Protein AF-A0A2V9RJC7-F1 (afdb_monomer)

Structure (mmCIF, N/CA/C/O backbone):
data_AF-A0A2V9RJC7-F1
#
_entry.id   AF-A0A2V9RJC7-F1
#
loop_
_atom_site.group_PDB
_atom_site.id
_atom_site.type_symbol
_atom_site.label_atom_id
_atom_site.label_alt_id
_atom_site.label_comp_id
_atom_site.label_asym_id
_atom_site.label_entity_id
_atom_site.label_seq_id
_atom_site.pdbx_PDB_ins_code
_atom_site.Cartn_x
_atom_site.Cartn_y
_atom_site.Cartn_z
_atom_site.occupancy
_atom_site.B_iso_or_equiv
_atom_site.auth_seq_id
_atom_site.auth_comp_id
_atom_site.auth_asym_id
_atom_site.auth_atom_id
_atom_site.pdbx_PDB_model_num
ATOM 1 N N . ASP A 1 1 ? -16.773 -13.808 5.920 1.00 53.59 1 ASP A N 1
ATOM 2 C CA . ASP A 1 1 ? -17.270 -12.587 5.281 1.00 53.59 1 ASP A CA 1
ATOM 3 C C . ASP A 1 1 ? -18.318 -11.983 6.175 1.00 53.59 1 ASP A C 1
ATOM 5 O O . ASP A 1 1 ? -19.183 -12.720 6.628 1.00 53.59 1 ASP A O 1
ATOM 9 N N . GLU A 1 2 ? -18.164 -10.699 6.483 1.00 66.69 2 GLU A N 1
ATOM 10 C CA . GLU A 1 2 ? -19.268 -9.868 6.971 1.00 66.69 2 GLU A CA 1
ATOM 11 C C . GLU A 1 2 ? -20.216 -9.625 5.795 1.00 66.69 2 GLU A C 1
ATOM 13 O O . GLU A 1 2 ? -19.781 -9.553 4.640 1.00 66.69 2 GLU A O 1
ATOM 18 N N . SER A 1 3 ? -21.509 -9.533 6.072 1.00 87.00 3 SER A N 1
ATOM 19 C CA . SER A 1 3 ? -22.486 -9.122 5.068 1.00 87.00 3 SER A CA 1
ATOM 20 C C . SER A 1 3 ? -22.248 -7.666 4.648 1.00 87.00 3 SER A C 1
ATOM 22 O O . SER A 1 3 ? -21.716 -6.854 5.406 1.00 87.00 3 SER A O 1
ATOM 24 N N . GLU A 1 4 ? -22.663 -7.305 3.431 1.00 87.12 4 GLU A N 1
ATOM 25 C CA . GLU A 1 4 ? -22.558 -5.921 2.949 1.00 87.12 4 GLU A CA 1
ATOM 26 C C . GLU A 1 4 ? -23.295 -4.932 3.874 1.00 87.12 4 GLU A C 1
ATOM 28 O O . GLU A 1 4 ? -22.854 -3.799 4.068 1.00 87.12 4 GLU A O 1
ATOM 33 N N . GLU A 1 5 ? -24.391 -5.373 4.495 1.00 89.31 5 GLU A N 1
ATOM 34 C CA . GLU A 1 5 ? -25.160 -4.585 5.459 1.00 89.31 5 GLU A CA 1
ATOM 35 C C . GLU A 1 5 ? -24.385 -4.325 6.756 1.00 89.31 5 GLU A C 1
ATOM 37 O O . GLU A 1 5 ? -24.353 -3.187 7.226 1.00 89.31 5 GLU A O 1
ATOM 42 N N . GLU A 1 6 ? -23.712 -5.339 7.311 1.00 92.56 6 GLU A N 1
ATOM 43 C CA . GLU A 1 6 ? -22.865 -5.186 8.503 1.00 92.56 6 GLU A CA 1
ATOM 44 C C . GLU A 1 6 ? -21.707 -4.218 8.243 1.00 92.56 6 GLU A C 1
ATOM 46 O O . GLU A 1 6 ? -21.448 -3.331 9.059 1.00 92.56 6 GLU A O 1
ATOM 51 N N . LEU A 1 7 ? -21.070 -4.323 7.072 1.00 91.31 7 LEU A N 1
ATOM 52 C CA . LEU A 1 7 ? -20.006 -3.408 6.663 1.00 91.31 7 LEU A CA 1
ATOM 53 C C . LEU A 1 7 ? -20.513 -1.963 6.574 1.00 91.31 7 LEU A C 1
ATOM 55 O O . LEU A 1 7 ? -19.911 -1.052 7.147 1.00 91.31 7 LEU A O 1
ATOM 59 N N . ARG A 1 8 ? -21.638 -1.740 5.883 1.00 90.38 8 ARG A N 1
ATOM 60 C CA . ARG A 1 8 ? -22.254 -0.407 5.758 1.00 90.38 8 ARG A CA 1
ATOM 61 C C . ARG A 1 8 ? -22.638 0.162 7.120 1.00 90.38 8 ARG A C 1
ATOM 63 O O . ARG A 1 8 ? -22.428 1.352 7.370 1.00 90.38 8 ARG A O 1
ATOM 70 N N . HIS A 1 9 ? -23.162 -0.675 8.011 1.00 93.69 9 HIS A N 1
ATOM 71 C CA . HIS A 1 9 ? -23.494 -0.269 9.369 1.00 93.69 9 HIS A CA 1
ATOM 72 C C . HIS A 1 9 ? -22.245 0.162 10.150 1.00 93.69 9 HIS A C 1
ATOM 74 O O . HIS A 1 9 ? -22.241 1.245 10.737 1.00 93.69 9 HIS A O 1
ATOM 80 N N . GLY A 1 10 ? -21.164 -0.621 10.099 1.00 94.12 10 GLY A N 1
ATOM 81 C CA . GLY A 1 10 ? -19.892 -0.286 10.743 1.00 94.12 10 GLY A CA 1
ATOM 82 C C . GLY A 1 10 ? -19.272 1.012 10.217 1.00 94.12 10 GLY A C 1
ATOM 83 O O . GLY A 1 10 ? -18.869 1.866 11.006 1.00 94.12 10 GLY A O 1
ATOM 84 N N . LEU A 1 11 ? -19.259 1.214 8.895 1.00 93.44 11 LEU A N 1
ATOM 85 C CA . LEU A 1 11 ? -18.780 2.459 8.278 1.00 93.44 11 LEU A CA 1
ATOM 86 C C . LEU A 1 11 ? -19.602 3.672 8.734 1.00 93.44 11 LEU A C 1
ATOM 88 O O . LEU A 1 11 ? -19.032 4.693 9.117 1.00 93.44 11 LEU A O 1
ATOM 92 N N . THR A 1 12 ? -20.930 3.531 8.786 1.00 93.00 12 THR A N 1
ATOM 93 C CA . THR A 1 12 ? -21.835 4.586 9.273 1.00 93.00 12 THR A CA 1
ATOM 94 C C . THR A 1 12 ? -21.549 4.933 10.734 1.00 93.00 12 THR A C 1
ATOM 96 O O . THR A 1 12 ? -21.480 6.111 11.092 1.00 93.00 12 THR A O 1
ATOM 99 N N . GLN A 1 13 ? -21.334 3.926 11.588 1.00 95.75 13 GLN A N 1
ATOM 100 C CA . GLN A 1 13 ? -20.967 4.149 12.987 1.00 95.75 13 GLN A CA 1
ATOM 101 C C . GLN A 1 13 ? -19.640 4.909 13.100 1.00 95.75 13 GLN A C 1
ATOM 103 O O . GLN A 1 13 ? -19.576 5.916 13.806 1.00 95.75 13 GLN A O 1
ATOM 108 N N . LEU A 1 14 ? -18.605 4.485 12.369 1.00 95.38 14 LEU A N 1
ATOM 109 C CA . LEU A 1 14 ? -17.288 5.130 12.381 1.00 95.38 14 LEU A CA 1
ATOM 110 C C . LEU A 1 14 ? -17.329 6.574 11.867 1.00 95.38 14 LEU A C 1
ATOM 112 O O . LEU A 1 14 ? -16.630 7.429 12.409 1.00 95.38 14 LEU A O 1
ATOM 116 N N . GLN A 1 15 ? -18.161 6.866 10.868 1.00 94.44 15 GLN A N 1
ATOM 117 C CA . GLN A 1 15 ? -18.375 8.227 10.377 1.00 94.44 15 GLN A CA 1
ATOM 118 C C . GLN A 1 15 ? -19.118 9.091 11.404 1.00 94.44 15 GLN A C 1
ATOM 120 O O . GLN A 1 15 ? -18.702 10.215 11.676 1.00 94.44 15 GLN A O 1
ATOM 125 N N . SER A 1 16 ? -20.174 8.559 12.032 1.00 93.88 16 SER A N 1
ATOM 126 C CA . SER A 1 16 ? -20.925 9.271 13.080 1.00 93.88 16 SER A CA 1
ATOM 127 C C . SER A 1 16 ? -20.079 9.574 14.322 1.00 93.88 16 SER A C 1
ATOM 129 O O . SER A 1 16 ? -20.273 10.598 14.970 1.00 93.88 16 SER A O 1
ATOM 131 N N . ALA A 1 17 ? -19.105 8.709 14.617 1.00 94.75 17 ALA A N 1
ATOM 132 C CA . ALA A 1 17 ? -18.126 8.874 15.687 1.00 94.75 17 ALA A CA 1
ATOM 133 C C . ALA A 1 17 ? -16.901 9.714 15.271 1.00 94.75 17 ALA A C 1
ATOM 135 O O . ALA A 1 17 ? -15.934 9.799 16.022 1.00 94.75 17 ALA A O 1
ATOM 136 N N . GLU A 1 18 ? -16.930 10.324 14.082 1.00 93.12 18 GLU A N 1
ATOM 137 C CA . GLU A 1 18 ? -15.870 11.163 13.517 1.00 93.12 18 GLU A CA 1
ATOM 138 C C . GLU A 1 18 ? -14.508 10.475 13.310 1.00 93.12 18 GLU A C 1
ATOM 140 O O . GLU A 1 18 ? -13.477 11.142 13.201 1.00 93.12 18 GLU A O 1
ATOM 145 N N . PHE A 1 19 ? -14.467 9.147 13.214 1.00 94.81 19 PHE A N 1
ATOM 146 C CA . PHE A 1 19 ? -13.225 8.430 12.920 1.00 94.81 19 PHE A CA 1
ATOM 147 C C . PHE A 1 19 ? -12.892 8.413 11.428 1.00 94.81 19 PHE A C 1
ATOM 149 O O . PHE A 1 19 ? -11.713 8.465 11.065 1.00 94.81 19 PHE A O 1
ATOM 156 N N . LEU A 1 20 ? -13.917 8.371 10.574 1.00 94.25 20 LEU A N 1
ATOM 157 C CA . LEU A 1 20 ? -13.797 8.369 9.117 1.00 94.25 20 LEU A CA 1
ATOM 158 C C . LEU A 1 20 ? -14.539 9.559 8.502 1.00 94.25 20 LEU A C 1
ATOM 160 O O . LEU A 1 20 ? -15.532 10.034 9.052 1.00 94.25 20 LEU A O 1
ATOM 164 N N . TYR A 1 21 ? -14.088 9.998 7.330 1.00 91.56 21 TYR A N 1
ATOM 165 C CA . TYR A 1 21 ? -14.850 10.880 6.449 1.00 91.56 21 TYR A CA 1
ATOM 166 C C . TYR A 1 21 ? -14.764 10.402 4.996 1.00 91.56 21 TYR A C 1
ATOM 168 O O . TYR A 1 21 ? -13.807 9.727 4.608 1.00 91.56 21 TYR A O 1
ATOM 176 N N . GLU A 1 22 ? -15.774 10.749 4.202 1.00 88.81 22 GLU A N 1
ATOM 177 C CA . GLU A 1 22 ? -15.825 10.449 2.770 1.00 88.81 22 GLU A CA 1
ATOM 178 C C . GLU A 1 22 ? -14.963 11.456 2.001 1.00 88.81 22 GLU A C 1
ATOM 180 O O . GLU A 1 22 ? -15.139 12.668 2.140 1.00 88.81 22 GLU A O 1
ATOM 185 N N . THR A 1 23 ? -14.004 10.967 1.214 1.00 83.50 23 THR A N 1
ATOM 186 C CA . THR A 1 23 ? -13.080 11.811 0.437 1.00 83.50 23 THR A CA 1
ATOM 187 C C . THR A 1 23 ? -13.413 11.858 -1.053 1.00 83.50 23 THR A C 1
ATOM 189 O O . THR A 1 23 ? -13.016 12.803 -1.733 1.00 83.50 23 THR A O 1
ATOM 192 N N . SER A 1 24 ? -14.154 10.872 -1.559 1.00 77.88 24 SER A N 1
ATOM 193 C CA . SER A 1 24 ? -14.696 10.852 -2.915 1.00 77.88 24 SER A CA 1
ATOM 194 C C . SER A 1 24 ? -16.034 10.123 -2.919 1.00 77.88 24 SER A C 1
ATOM 196 O O . SER A 1 24 ? -16.217 9.161 -2.179 1.00 77.88 24 SER A O 1
ATOM 198 N N . LEU A 1 25 ? -16.968 10.606 -3.737 1.00 64.94 25 LEU A N 1
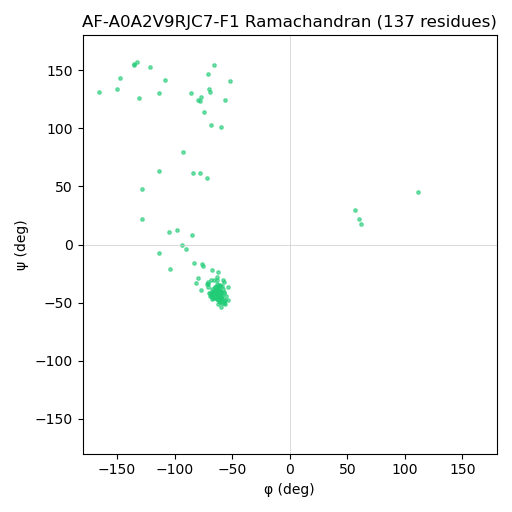ATOM 199 C CA . LEU A 1 25 ? -18.286 9.997 -3.958 1.00 64.94 25 LEU A CA 1
ATOM 200 C C . LEU A 1 25 ? -18.438 9.470 -5.394 1.00 64.94 25 LEU A C 1
ATOM 202 O O . LEU A 1 25 ? -19.451 8.852 -5.716 1.00 64.94 25 LEU A O 1
ATOM 206 N N . PHE A 1 26 ? -17.469 9.752 -6.272 1.00 49.38 26 PHE A N 1
ATOM 207 C CA . PHE A 1 26 ? -17.524 9.388 -7.684 1.00 49.38 26 PHE A CA 1
ATOM 208 C C . PHE A 1 26 ? -16.111 9.143 -8.244 1.00 49.38 26 PHE A C 1
ATOM 210 O O . PHE A 1 26 ? -15.234 9.982 -8.030 1.00 49.38 26 PHE A O 1
ATOM 217 N N . PRO A 1 27 ? -15.866 8.054 -8.999 1.00 68.19 27 PRO A N 1
ATOM 218 C CA . PRO A 1 27 ? -16.826 7.028 -9.429 1.00 68.19 27 PRO A CA 1
ATOM 219 C C . PRO A 1 27 ? -17.223 6.030 -8.328 1.00 68.19 27 PRO A C 1
ATOM 221 O O . PRO A 1 27 ? -18.250 5.373 -8.464 1.00 68.19 27 PRO A O 1
ATOM 224 N N . GLU A 1 28 ? -16.456 5.950 -7.238 1.00 76.62 28 GLU A N 1
ATOM 225 C CA . GLU A 1 28 ? -16.696 5.066 -6.090 1.00 76.62 28 GLU A CA 1
ATOM 226 C C . GLU A 1 28 ? -16.569 5.852 -4.775 1.00 76.62 28 GLU A C 1
ATOM 228 O O . GLU A 1 28 ? -15.940 6.913 -4.739 1.00 76.62 28 GLU A O 1
ATOM 233 N N . ILE A 1 29 ? -17.198 5.351 -3.705 1.00 82.56 29 ILE A N 1
ATOM 234 C CA . ILE A 1 29 ? -17.126 5.971 -2.377 1.00 82.56 29 ILE A CA 1
ATOM 235 C C . ILE A 1 29 ? -15.787 5.616 -1.731 1.00 82.56 29 ILE A C 1
ATOM 237 O O . ILE A 1 29 ? -15.480 4.440 -1.534 1.00 82.56 29 ILE A O 1
ATOM 241 N N . GLU A 1 30 ? -15.022 6.632 -1.344 1.00 87.25 30 GLU A N 1
ATOM 242 C CA . GLU A 1 30 ? -13.749 6.475 -0.644 1.00 87.25 30 GLU A CA 1
ATOM 243 C C . GLU A 1 30 ? -13.840 7.024 0.778 1.00 87.25 30 GLU A C 1
ATOM 245 O O . GLU A 1 30 ? -14.238 8.171 0.987 1.00 87.25 30 GLU A O 1
ATOM 250 N N . TYR A 1 31 ? -13.401 6.228 1.752 1.00 90.50 31 TYR A N 1
ATOM 251 C CA . TYR A 1 31 ? -13.301 6.630 3.152 1.00 90.50 31 TYR A CA 1
ATOM 252 C C . TYR A 1 31 ? -11.842 6.810 3.550 1.00 90.50 31 TYR A C 1
ATOM 254 O O . TYR A 1 31 ? -10.982 6.007 3.190 1.00 90.50 31 TYR A O 1
ATOM 262 N N . THR A 1 32 ? -11.568 7.823 4.362 1.00 92.06 32 THR A N 1
ATOM 263 C CA . THR A 1 32 ? -10.249 8.018 4.965 1.00 92.06 32 THR A CA 1
ATOM 264 C C . THR A 1 32 ? -10.368 8.372 6.441 1.00 92.06 32 THR A C 1
ATOM 266 O O . THR A 1 32 ? -11.396 8.873 6.905 1.00 92.06 32 THR A O 1
ATOM 269 N N . PHE A 1 33 ? -9.315 8.082 7.201 1.00 94.44 33 PHE A N 1
ATOM 270 C CA . PHE A 1 33 ? -9.266 8.406 8.620 1.00 94.44 33 PHE A CA 1
ATOM 271 C C . PHE A 1 33 ? -9.161 9.914 8.828 1.00 94.44 33 PHE A C 1
ATOM 273 O O . PHE A 1 33 ? -8.304 10.576 8.245 1.00 94.44 33 PHE A O 1
ATOM 280 N N . LYS A 1 34 ? -9.977 10.444 9.744 1.00 92.94 34 LYS A N 1
ATOM 281 C CA . LYS A 1 34 ? -9.935 11.862 10.135 1.00 92.94 34 LYS A CA 1
ATOM 282 C C . LYS A 1 34 ? -8.596 12.249 10.767 1.00 92.94 34 LYS A C 1
ATOM 284 O O . LYS A 1 34 ? -8.113 13.364 10.579 1.00 92.94 34 LYS A O 1
ATOM 289 N N . HIS A 1 35 ? -7.985 11.325 11.510 1.00 94.06 35 HIS A N 1
ATOM 290 C CA . HIS A 1 35 ? -6.747 11.561 12.245 1.00 94.06 35 HIS A CA 1
ATOM 291 C C . HIS A 1 35 ? -5.723 10.456 11.988 1.00 94.06 35 HIS A C 1
ATOM 293 O O . HIS A 1 35 ? -5.983 9.278 12.243 1.00 94.06 35 HIS A O 1
ATOM 299 N N . ALA A 1 36 ? -4.519 10.851 11.562 1.00 92.06 36 ALA A N 1
ATOM 300 C CA . ALA A 1 36 ? -3.415 9.926 11.313 1.00 92.06 36 ALA A CA 1
ATOM 301 C C . ALA A 1 36 ? -3.048 9.095 12.557 1.00 92.06 36 ALA A C 1
ATOM 303 O O . ALA A 1 36 ? -2.805 7.900 12.431 1.00 92.06 36 ALA A O 1
ATOM 304 N N . LEU A 1 37 ? -3.090 9.694 13.756 1.00 94.44 37 LEU A N 1
ATOM 305 C CA . LEU A 1 37 ? -2.801 8.987 15.010 1.00 94.44 37 LEU A CA 1
ATOM 306 C C . LEU A 1 37 ? -3.843 7.905 15.322 1.00 94.44 37 LEU A C 1
ATOM 308 O O . LEU A 1 37 ? -3.485 6.818 15.765 1.00 94.44 37 LEU A O 1
ATOM 312 N N . THR A 1 38 ? -5.129 8.171 15.067 1.00 93.50 38 THR A N 1
ATOM 313 C CA . THR A 1 38 ? -6.175 7.149 15.213 1.00 93.50 38 THR A CA 1
ATOM 314 C C . THR A 1 38 ? -5.903 5.987 14.270 1.00 93.50 38 THR A C 1
ATOM 316 O O . THR A 1 38 ? -5.910 4.843 14.713 1.00 93.50 38 THR A O 1
ATOM 319 N N . HIS A 1 39 ? -5.607 6.271 12.998 1.00 93.88 39 HIS A N 1
ATOM 320 C CA . HIS A 1 39 ? -5.236 5.231 12.044 1.00 93.88 39 HIS A CA 1
ATOM 321 C C . HIS A 1 39 ? -4.024 4.436 12.530 1.00 93.88 39 HIS A C 1
ATOM 323 O O . HIS A 1 39 ? -4.075 3.214 12.539 1.00 93.88 39 HIS A O 1
ATOM 329 N N . GLU A 1 40 ? -2.963 5.102 12.981 1.00 94.06 40 GLU A N 1
ATOM 330 C CA . GLU A 1 40 ? -1.743 4.451 13.457 1.00 94.06 40 GLU A CA 1
ATOM 331 C C . GLU A 1 40 ? -2.007 3.520 14.646 1.00 94.06 40 GLU A C 1
ATOM 333 O O . GLU A 1 40 ? -1.565 2.372 14.634 1.00 94.06 40 GLU A O 1
ATOM 338 N N . VAL A 1 41 ? -2.775 3.971 15.642 1.00 95.62 41 VAL A N 1
ATOM 339 C CA . VAL A 1 41 ? -3.114 3.169 16.826 1.00 95.62 41 VAL A CA 1
ATOM 340 C C . VAL A 1 41 ? -4.028 2.000 16.457 1.00 95.62 41 VAL A C 1
ATOM 342 O O . VAL A 1 41 ? -3.762 0.863 16.852 1.00 95.62 41 VAL A O 1
ATOM 345 N N . SER A 1 42 ? -5.081 2.243 15.672 1.00 93.00 42 SER A N 1
ATOM 346 C CA . SER A 1 42 ? -6.007 1.199 15.218 1.00 93.00 42 SER A CA 1
ATOM 347 C C . SER A 1 42 ? -5.318 0.179 14.311 1.00 93.00 42 SER A C 1
ATOM 349 O O . SER A 1 42 ? -5.519 -1.020 14.457 1.00 93.00 42 SER A O 1
ATOM 351 N N . TYR A 1 43 ? -4.467 0.628 13.393 1.00 93.38 43 TYR A N 1
ATOM 352 C CA . TYR A 1 43 ? -3.684 -0.243 12.523 1.00 93.38 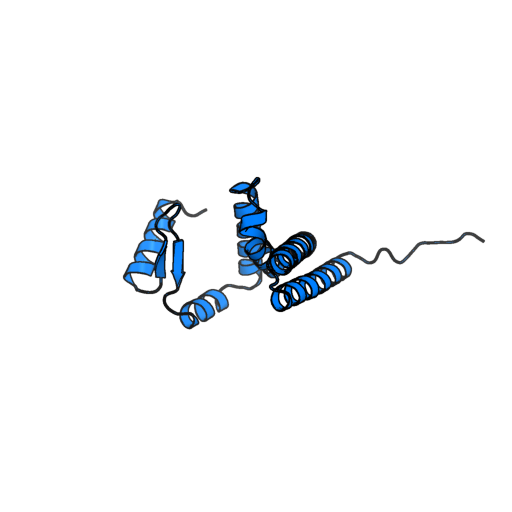43 TYR A CA 1
ATOM 353 C C . TYR A 1 43 ? -2.585 -0.975 13.305 1.00 93.38 43 TYR A C 1
ATOM 355 O O . TYR A 1 43 ? -2.258 -2.120 13.000 1.00 93.38 43 TYR A O 1
ATOM 363 N N . GLY A 1 44 ? -2.007 -0.348 14.330 1.00 93.88 44 GLY A N 1
ATOM 364 C CA . GLY A 1 44 ? -1.024 -0.940 15.235 1.00 93.88 44 GLY A CA 1
ATOM 365 C C . GLY A 1 44 ? -1.597 -2.030 16.142 1.00 93.88 44 GLY A C 1
ATOM 366 O O . GLY A 1 44 ? -0.881 -2.973 16.470 1.00 93.88 44 GLY A O 1
ATOM 367 N N . SER A 1 45 ? -2.880 -1.938 16.506 1.00 95.31 45 SER A N 1
ATOM 368 C CA . SER A 1 45 ? -3.550 -2.921 17.367 1.00 95.31 45 SER A CA 1
ATOM 369 C C . SER A 1 45 ? -3.892 -4.234 16.651 1.00 95.31 45 SER A C 1
ATOM 371 O O . SER A 1 45 ? -4.089 -5.261 17.303 1.00 95.31 45 SER A O 1
ATOM 373 N N . VAL A 1 46 ? -3.918 -4.240 15.314 1.00 95.12 46 VAL A N 1
ATOM 374 C CA . VAL A 1 46 ? -4.112 -5.457 14.518 1.00 95.12 46 VAL A CA 1
ATOM 375 C C . VAL A 1 46 ? -2.813 -6.266 14.479 1.00 95.12 46 VAL A C 1
ATOM 377 O O . VAL A 1 46 ? -1.761 -5.768 14.074 1.00 95.12 46 VAL A O 1
ATOM 380 N N . LEU A 1 47 ? -2.901 -7.553 14.835 1.00 96.88 47 LEU A N 1
ATOM 381 C CA . LEU A 1 47 ? -1.771 -8.487 14.793 1.00 96.88 47 LEU A CA 1
ATOM 382 C C . LEU A 1 47 ? -1.077 -8.485 13.424 1.00 96.88 47 LEU A C 1
ATOM 384 O O . LEU A 1 47 ? -1.734 -8.475 12.381 1.00 96.88 47 LEU A O 1
ATOM 388 N N . GLN A 1 48 ? 0.257 -8.562 13.422 1.00 95.00 48 GLN A N 1
ATOM 389 C CA . GLN A 1 48 ? 1.071 -8.497 12.203 1.00 95.00 48 GLN A CA 1
ATOM 390 C C . GLN A 1 48 ? 0.642 -9.519 11.140 1.00 95.00 48 GLN A C 1
ATOM 392 O O . GLN A 1 48 ? 0.417 -9.128 9.996 1.00 95.00 48 GLN A O 1
ATOM 397 N N . GLU A 1 49 ? 0.444 -10.781 11.527 1.00 95.38 49 GLU A N 1
ATOM 398 C CA . GLU A 1 49 ? -0.044 -11.856 10.648 1.00 95.38 49 GLU A CA 1
ATOM 399 C C . GLU A 1 49 ? -1.374 -11.474 9.978 1.00 95.38 49 GLU A C 1
ATOM 401 O O . GLU A 1 49 ? -1.562 -11.609 8.769 1.00 95.38 49 GLU A O 1
ATOM 406 N N . ARG A 1 50 ? -2.302 -10.907 10.759 1.00 96.38 50 ARG A N 1
ATOM 407 C CA . ARG A 1 50 ? -3.617 -10.501 10.259 1.00 96.38 50 ARG A CA 1
ATOM 408 C C . ARG A 1 50 ? -3.512 -9.331 9.286 1.00 96.38 50 ARG A C 1
ATOM 410 O O . ARG A 1 50 ? -4.210 -9.335 8.275 1.00 96.38 50 ARG A O 1
ATOM 417 N N . ARG A 1 51 ? -2.624 -8.365 9.543 1.00 96.31 51 ARG A N 1
ATOM 418 C CA . ARG A 1 51 ? -2.350 -7.260 8.607 1.00 96.31 51 ARG A CA 1
ATOM 419 C C . ARG A 1 51 ? -1.768 -7.765 7.298 1.00 96.31 51 ARG A C 1
ATOM 421 O O . ARG A 1 51 ? -2.201 -7.316 6.243 1.00 96.31 51 ARG A O 1
ATOM 428 N N . ARG A 1 52 ? -0.837 -8.720 7.360 1.00 96.88 52 ARG A N 1
ATOM 429 C CA . ARG A 1 52 ? -0.254 -9.354 6.174 1.00 96.88 52 ARG A CA 1
ATOM 430 C C . ARG A 1 52 ? -1.347 -9.973 5.300 1.00 96.88 52 ARG A C 1
ATOM 432 O O . ARG A 1 52 ? -1.419 -9.659 4.117 1.00 96.88 52 ARG A O 1
ATOM 439 N N . VAL A 1 53 ? -2.249 -10.759 5.896 1.00 97.56 53 VAL A N 1
ATOM 440 C CA . VAL A 1 53 ? -3.395 -11.369 5.193 1.00 97.56 53 VAL A CA 1
ATOM 441 C C . VAL A 1 53 ? -4.326 -10.315 4.587 1.00 97.56 53 VAL A C 1
ATOM 443 O O . VAL A 1 53 ? -4.757 -10.465 3.447 1.00 97.56 53 VAL A O 1
ATOM 446 N N . LEU A 1 54 ? -4.632 -9.236 5.314 1.00 96.81 54 LEU A N 1
ATOM 447 C CA . LEU A 1 54 ? -5.447 -8.142 4.771 1.00 96.81 54 LEU A CA 1
ATOM 448 C C . LEU A 1 54 ? -4.772 -7.485 3.561 1.00 96.81 54 LEU A C 1
ATOM 450 O O . LEU A 1 54 ? -5.431 -7.251 2.554 1.00 96.81 54 LEU A O 1
ATOM 454 N N . HIS A 1 55 ? -3.460 -7.257 3.616 1.00 98.19 55 HIS A N 1
ATOM 455 C CA . HIS A 1 55 ? -2.713 -6.717 2.483 1.00 98.19 55 HIS A CA 1
ATOM 456 C C . HIS A 1 55 ? -2.686 -7.658 1.271 1.00 98.19 55 HIS A C 1
ATOM 458 O O . HIS A 1 55 ? -2.814 -7.164 0.154 1.00 98.19 55 HIS A O 1
ATOM 464 N N . VAL A 1 56 ? -2.606 -8.984 1.463 1.00 98.31 56 VAL A N 1
ATOM 465 C CA . VAL A 1 56 ? -2.763 -9.959 0.362 1.00 98.31 56 VAL A CA 1
ATOM 466 C C . VAL A 1 56 ? -4.130 -9.790 -0.302 1.00 98.31 56 VAL A C 1
ATOM 468 O O . VAL A 1 56 ? -4.205 -9.609 -1.514 1.00 98.31 56 VAL A O 1
ATOM 471 N N . ARG A 1 57 ? -5.207 -9.769 0.495 1.00 97.94 57 ARG A N 1
ATOM 472 C CA . ARG A 1 57 ? -6.580 -9.636 -0.020 1.00 97.94 57 ARG A CA 1
ATOM 473 C C . ARG A 1 57 ? -6.790 -8.337 -0.796 1.00 97.94 57 ARG A C 1
ATOM 475 O O . ARG A 1 57 ? -7.549 -8.332 -1.759 1.00 97.94 57 ARG A O 1
ATOM 482 N N . ILE A 1 58 ? -6.137 -7.247 -0.390 1.00 97.25 58 ILE A N 1
ATOM 483 C CA . ILE A 1 58 ? -6.201 -5.971 -1.115 1.00 97.25 58 ILE A CA 1
ATOM 484 C C . ILE A 1 58 ? -5.520 -6.093 -2.482 1.00 97.25 58 ILE A C 1
ATOM 486 O O . ILE A 1 58 ? -6.111 -5.685 -3.478 1.00 97.25 58 ILE A O 1
ATOM 490 N N . VAL A 1 59 ? -4.325 -6.693 -2.554 1.00 98.12 59 VAL A N 1
ATOM 491 C CA . VAL A 1 59 ? -3.637 -6.939 -3.837 1.00 98.12 59 VAL A CA 1
ATOM 492 C C . VAL A 1 59 ? -4.528 -7.760 -4.770 1.00 98.12 59 VAL A C 1
ATOM 494 O O . VAL A 1 59 ? -4.777 -7.347 -5.898 1.00 98.12 59 VAL A O 1
ATOM 497 N N . GLU A 1 60 ? -5.071 -8.876 -4.281 1.00 98.12 60 GLU A N 1
ATOM 498 C CA . GLU A 1 60 ? -5.961 -9.751 -5.054 1.00 98.12 60 GLU A CA 1
ATOM 499 C C . GLU A 1 60 ? -7.247 -9.039 -5.498 1.00 98.12 60 GLU A C 1
ATOM 501 O O . GLU A 1 60 ? -7.732 -9.250 -6.610 1.00 98.12 60 GLU A O 1
ATOM 506 N N . ALA A 1 61 ? -7.815 -8.182 -4.645 1.00 96.81 61 ALA A N 1
ATOM 507 C CA . ALA A 1 61 ? -8.997 -7.404 -4.987 1.00 96.81 61 ALA A CA 1
ATOM 508 C C . ALA A 1 61 ? -8.706 -6.400 -6.107 1.00 96.81 61 ALA A C 1
ATOM 510 O O . ALA A 1 61 ? -9.476 -6.348 -7.063 1.00 96.81 61 ALA A O 1
ATOM 511 N N . ILE A 1 62 ? -7.598 -5.656 -6.027 1.00 95.88 62 ILE A N 1
ATOM 512 C CA . ILE A 1 62 ? -7.199 -4.701 -7.070 1.00 95.88 62 ILE A CA 1
ATOM 513 C C . ILE A 1 62 ? -6.926 -5.441 -8.386 1.00 95.88 62 ILE A C 1
ATOM 515 O O . ILE A 1 62 ? -7.453 -5.045 -9.423 1.00 95.88 62 ILE A O 1
ATOM 519 N N . GLU A 1 63 ? -6.172 -6.546 -8.345 1.00 97.00 63 GLU A N 1
ATOM 520 C CA . GLU A 1 63 ? -5.879 -7.377 -9.523 1.00 97.00 63 GLU A CA 1
ATOM 521 C C . GLU A 1 63 ? -7.153 -7.885 -10.214 1.00 97.00 63 GLU A C 1
ATOM 523 O O . GLU A 1 63 ? -7.242 -7.894 -11.442 1.00 97.00 63 GLU A O 1
ATOM 528 N N . ARG A 1 64 ? -8.154 -8.286 -9.424 1.00 97.19 64 ARG A N 1
ATOM 529 C CA . ARG A 1 64 ? -9.427 -8.823 -9.916 1.00 97.19 64 ARG A CA 1
ATOM 530 C C . ARG A 1 64 ? -10.384 -7.747 -10.430 1.00 97.19 64 ARG A C 1
ATOM 532 O O . ARG A 1 64 ? -11.096 -8.002 -11.395 1.00 97.19 64 ARG A O 1
ATOM 539 N N . LEU A 1 65 ? -10.460 -6.596 -9.763 1.00 94.31 65 LEU A N 1
ATOM 540 C CA . LEU A 1 65 ? -11.384 -5.512 -10.121 1.00 94.31 65 LEU A CA 1
ATOM 541 C C . LEU A 1 65 ? -10.868 -4.677 -11.299 1.00 94.31 65 LEU A C 1
ATOM 543 O O . LEU A 1 65 ? -11.667 -4.156 -12.076 1.00 94.31 65 LEU A O 1
ATOM 547 N N . TYR A 1 66 ? -9.544 -4.581 -11.460 1.00 93.69 66 TYR A N 1
ATOM 548 C CA . TYR A 1 66 ? -8.899 -3.697 -12.433 1.00 93.69 66 TYR A CA 1
ATOM 549 C C . TYR A 1 66 ? -7.871 -4.408 -13.335 1.00 93.69 66 TYR A C 1
ATOM 551 O O . TYR A 1 66 ? -6.775 -3.874 -13.524 1.00 93.69 66 TYR A O 1
ATOM 559 N N . PRO A 1 67 ? -8.184 -5.572 -13.942 1.00 93.75 67 PRO A N 1
ATOM 560 C CA . PRO A 1 67 ? -7.199 -6.368 -14.684 1.00 93.75 67 PRO A CA 1
ATOM 561 C C . PRO A 1 67 ? -6.551 -5.599 -15.849 1.00 93.75 67 PRO A C 1
ATOM 563 O O . PRO A 1 67 ? -5.350 -5.723 -16.077 1.00 93.75 67 PRO A O 1
ATOM 566 N N . ASP A 1 68 ? -7.316 -4.740 -16.529 1.00 94.06 68 ASP A N 1
ATOM 567 C CA . ASP A 1 68 ? -6.842 -3.950 -17.675 1.00 94.06 68 ASP A CA 1
ATOM 568 C C . ASP A 1 68 ? -6.250 -2.584 -17.279 1.00 94.06 68 ASP A C 1
ATOM 570 O O . ASP A 1 68 ? -5.757 -1.844 -18.129 1.00 94.06 68 ASP A O 1
ATOM 574 N N . ARG A 1 69 ? -6.304 -2.227 -15.987 1.00 92.44 69 ARG A N 1
ATOM 575 C CA . ARG A 1 69 ? -5.909 -0.907 -15.459 1.00 92.44 69 ARG A CA 1
ATOM 576 C C . ARG A 1 69 ? -4.916 -0.990 -14.299 1.00 92.44 69 ARG A C 1
ATOM 578 O O . ARG A 1 69 ? -4.750 -0.037 -13.546 1.00 92.44 69 ARG A O 1
ATOM 585 N N . LEU A 1 70 ? -4.186 -2.099 -14.166 1.00 93.00 70 LEU A N 1
ATOM 586 C CA . LEU A 1 70 ? -3.210 -2.276 -13.079 1.00 93.00 70 LEU A CA 1
ATOM 587 C C . LEU A 1 70 ? -2.117 -1.199 -13.057 1.00 93.00 70 LEU A C 1
ATOM 589 O O . LEU A 1 70 ? -1.633 -0.842 -11.987 1.00 93.00 70 LEU A O 1
ATOM 593 N N . SER A 1 71 ? -1.752 -0.644 -14.216 1.00 92.75 71 SER A N 1
ATOM 594 C CA . SER A 1 71 ? -0.785 0.456 -14.319 1.00 92.75 71 SER A CA 1
ATOM 595 C C . SER A 1 71 ? -1.256 1.743 -13.624 1.00 92.75 71 SER A C 1
ATOM 597 O O . SER A 1 71 ? -0.428 2.527 -13.147 1.00 92.75 71 SER A O 1
ATOM 599 N N . GLU A 1 72 ? -2.569 1.961 -13.520 1.00 94.25 72 GLU A N 1
ATOM 600 C CA . GLU A 1 72 ? -3.158 3.087 -12.787 1.00 94.25 72 GLU A CA 1
ATOM 601 C C . GLU A 1 72 ? -2.978 2.911 -11.273 1.00 94.25 72 GLU A C 1
ATOM 603 O O . GLU A 1 72 ? -2.738 3.894 -10.577 1.00 94.25 72 GLU A O 1
ATOM 608 N N . HIS A 1 73 ? -2.977 1.663 -10.792 1.00 95.88 73 HIS A N 1
ATOM 609 C CA . HIS A 1 73 ? -2.899 1.294 -9.374 1.00 95.88 73 HIS A CA 1
ATOM 610 C C . HIS A 1 73 ? -1.527 0.760 -8.935 1.00 95.88 73 HIS A C 1
ATOM 612 O O . HIS A 1 73 ? -1.396 0.208 -7.841 1.00 95.88 73 HIS A O 1
ATOM 618 N N . VAL A 1 74 ? -0.499 0.883 -9.775 1.00 97.44 74 VAL A N 1
ATOM 619 C CA . VAL A 1 74 ? 0.763 0.158 -9.591 1.00 97.44 74 VAL A CA 1
ATOM 620 C C . VAL A 1 74 ? 1.513 0.534 -8.312 1.00 97.44 74 VAL A C 1
ATOM 622 O O . VAL A 1 74 ? 2.095 -0.331 -7.664 1.00 97.44 74 VAL A O 1
ATOM 625 N N . GLU A 1 75 ? 1.437 1.792 -7.885 1.00 97.69 75 GLU A N 1
ATOM 626 C CA . GLU A 1 75 ? 2.019 2.272 -6.631 1.00 97.69 75 GLU A CA 1
ATOM 627 C C . GLU A 1 75 ? 1.307 1.656 -5.409 1.00 97.69 75 GLU A C 1
ATOM 629 O O . GLU A 1 75 ? 1.948 1.233 -4.445 1.00 97.69 75 GLU A O 1
ATOM 634 N N . MET A 1 76 ? -0.024 1.527 -5.470 1.00 96.94 76 MET A N 1
ATOM 635 C CA . MET A 1 76 ? -0.835 0.902 -4.419 1.00 96.94 76 MET A CA 1
ATOM 636 C C . MET A 1 76 ? -0.600 -0.614 -4.356 1.00 96.94 76 MET A C 1
ATOM 638 O O . MET A 1 76 ? -0.428 -1.177 -3.270 1.00 96.94 76 MET A O 1
ATOM 642 N N . LEU A 1 77 ? -0.518 -1.268 -5.518 1.00 98.44 77 LEU A N 1
ATOM 643 C CA . LEU A 1 77 ? -0.144 -2.676 -5.639 1.00 98.44 77 LEU A CA 1
ATOM 644 C C . LEU A 1 77 ? 1.255 -2.929 -5.068 1.00 98.44 77 LEU A C 1
ATOM 646 O O . LEU A 1 77 ? 1.432 -3.858 -4.282 1.00 98.44 77 LEU A O 1
ATOM 650 N N . ALA A 1 78 ? 2.231 -2.076 -5.388 1.00 98.31 78 ALA A N 1
ATOM 651 C CA . ALA A 1 78 ? 3.587 -2.155 -4.853 1.00 98.31 78 ALA A CA 1
ATOM 652 C C . ALA A 1 78 ? 3.612 -2.038 -3.322 1.00 98.31 78 ALA A C 1
ATOM 654 O O . ALA A 1 78 ? 4.241 -2.858 -2.644 1.00 98.31 78 ALA A O 1
ATOM 655 N N . HIS A 1 79 ? 2.882 -1.066 -2.768 1.00 98.06 79 HIS A N 1
ATOM 656 C CA . HIS A 1 79 ? 2.769 -0.878 -1.326 1.00 98.06 79 HIS A CA 1
ATOM 657 C C . HIS A 1 79 ? 2.171 -2.114 -0.638 1.00 98.06 79 HIS A C 1
ATOM 659 O O . HIS A 1 79 ? 2.779 -2.678 0.275 1.00 98.06 79 HIS A O 1
ATOM 665 N N . HIS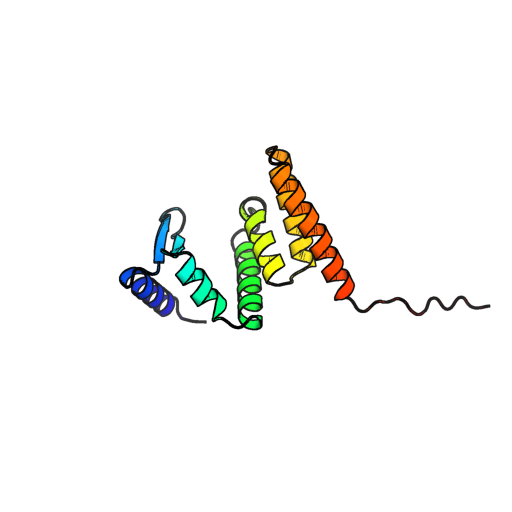 A 1 80 ? 1.004 -2.585 -1.084 1.00 98.31 80 HIS A N 1
ATOM 666 C CA . HIS A 1 80 ? 0.326 -3.706 -0.433 1.00 98.31 80 HIS A CA 1
ATOM 667 C C . HIS A 1 80 ? 1.025 -5.049 -0.659 1.00 98.31 80 HIS A C 1
ATOM 669 O O . HIS A 1 80 ? 1.076 -5.857 0.268 1.00 98.31 80 HIS A O 1
ATOM 675 N N . ALA A 1 81 ? 1.640 -5.279 -1.821 1.00 98.38 81 ALA A N 1
ATOM 676 C CA . ALA A 1 81 ? 2.452 -6.472 -2.062 1.00 98.38 81 ALA A CA 1
ATOM 677 C C . ALA A 1 81 ? 3.682 -6.511 -1.138 1.00 98.38 81 ALA A C 1
ATOM 679 O O . ALA A 1 81 ? 4.004 -7.559 -0.581 1.00 98.38 81 ALA A O 1
ATOM 680 N N . SER A 1 82 ? 4.324 -5.363 -0.899 1.00 98.00 82 SER A N 1
ATOM 681 C CA . SER A 1 82 ? 5.460 -5.264 0.029 1.00 98.00 82 SER A CA 1
ATOM 682 C C . SER A 1 82 ? 5.033 -5.521 1.477 1.00 98.00 82 SER A C 1
ATOM 684 O O . SER A 1 82 ? 5.656 -6.310 2.181 1.00 98.00 82 SER A O 1
ATOM 686 N N . ARG A 1 83 ? 3.919 -4.920 1.922 1.00 97.44 83 ARG A N 1
ATOM 687 C CA . ARG A 1 83 ? 3.369 -5.114 3.281 1.00 97.44 83 ARG A CA 1
ATOM 688 C C . ARG A 1 83 ? 2.830 -6.525 3.537 1.00 97.44 83 ARG A C 1
ATOM 690 O O . ARG A 1 83 ? 2.696 -6.920 4.693 1.00 97.44 83 ARG A O 1
ATOM 697 N N . SER A 1 84 ? 2.488 -7.257 2.481 1.00 97.06 84 SER A N 1
ATOM 698 C CA . SER A 1 84 ? 2.049 -8.655 2.551 1.00 97.06 84 SER A CA 1
ATOM 699 C C . SER A 1 84 ? 3.181 -9.666 2.359 1.00 97.06 84 SER A C 1
ATOM 701 O O . SER A 1 84 ? 2.933 -10.873 2.432 1.00 97.06 84 SER A O 1
ATOM 703 N N . GLU A 1 85 ? 4.411 -9.190 2.137 1.00 96.62 85 GLU A N 1
ATOM 704 C CA . GLU A 1 85 ? 5.585 -10.013 1.835 1.00 96.62 85 GLU A CA 1
ATOM 705 C C . GLU A 1 85 ? 5.384 -10.904 0.591 1.00 96.62 85 GLU A C 1
ATOM 707 O O . GLU A 1 85 ? 5.959 -11.988 0.469 1.00 96.62 85 GLU A O 1
ATOM 712 N N . LEU A 1 86 ? 4.562 -10.460 -0.364 1.00 97.25 86 LEU A N 1
ATOM 713 C CA . LEU A 1 86 ? 4.431 -11.075 -1.685 1.00 97.25 86 LEU A CA 1
ATOM 714 C C . LEU A 1 86 ? 5.619 -10.646 -2.553 1.00 97.25 86 LEU A C 1
ATOM 716 O O . LEU A 1 86 ? 5.449 -9.972 -3.564 1.00 97.25 86 LEU A O 1
ATOM 720 N N . TRP A 1 87 ? 6.834 -11.006 -2.134 1.00 97.75 87 TRP A N 1
ATOM 721 C CA . TRP A 1 87 ? 8.090 -10.413 -2.606 1.00 97.75 87 TRP A CA 1
ATOM 722 C C . TRP A 1 87 ? 8.270 -10.410 -4.127 1.00 97.75 87 TRP A C 1
ATOM 724 O O . TRP A 1 87 ? 8.784 -9.447 -4.690 1.00 97.75 87 TRP A O 1
ATOM 734 N N . GLU A 1 88 ? 7.810 -11.456 -4.813 1.00 96.56 88 GLU A N 1
ATOM 735 C CA . GLU A 1 88 ? 7.868 -11.542 -6.276 1.00 96.56 88 GLU A CA 1
ATOM 736 C C . GLU A 1 88 ? 6.929 -10.539 -6.966 1.00 96.56 88 GLU A C 1
ATOM 738 O O . GLU A 1 88 ? 7.339 -9.827 -7.888 1.00 96.56 88 GLU A O 1
ATOM 743 N N . LYS A 1 89 ? 5.691 -10.414 -6.473 1.00 97.62 89 LYS A N 1
ATOM 744 C CA . LYS A 1 89 ? 4.745 -9.395 -6.946 1.00 97.62 89 LYS A CA 1
ATOM 745 C C . LYS A 1 89 ? 5.206 -7.991 -6.557 1.00 97.62 89 LYS A C 1
ATOM 747 O O . LYS A 1 89 ? 5.170 -7.092 -7.388 1.00 97.62 89 LYS A O 1
ATOM 752 N N . ALA A 1 90 ? 5.704 -7.816 -5.333 1.00 98.38 90 ALA A N 1
ATOM 753 C CA . ALA A 1 90 ? 6.232 -6.550 -4.840 1.00 98.38 90 ALA A CA 1
ATOM 754 C C . ALA A 1 90 ? 7.352 -6.032 -5.746 1.00 98.38 90 ALA A C 1
ATOM 756 O O . ALA A 1 90 ? 7.251 -4.917 -6.242 1.00 98.38 90 ALA A O 1
ATOM 757 N N . ALA A 1 91 ? 8.358 -6.858 -6.050 1.00 98.31 91 ALA A N 1
ATOM 758 C CA . ALA A 1 91 ? 9.438 -6.485 -6.963 1.00 98.31 91 ALA A CA 1
ATOM 759 C C . ALA A 1 91 ? 8.915 -6.079 -8.353 1.00 98.31 91 ALA A C 1
ATOM 761 O O . ALA A 1 91 ? 9.367 -5.082 -8.916 1.00 98.31 91 ALA A O 1
ATOM 762 N N . THR A 1 92 ? 7.934 -6.817 -8.881 1.00 98.12 92 THR A N 1
ATOM 763 C CA . THR A 1 92 ? 7.313 -6.524 -10.181 1.00 98.12 92 THR A CA 1
ATOM 764 C C . THR A 1 92 ? 6.623 -5.159 -10.178 1.00 98.12 92 THR A C 1
ATOM 766 O O . THR A 1 92 ? 6.899 -4.324 -11.041 1.00 98.12 92 THR A O 1
ATOM 769 N N . TYR A 1 93 ? 5.766 -4.899 -9.191 1.00 98.62 93 TYR A N 1
ATOM 770 C CA . TYR A 1 93 ? 5.029 -3.640 -9.100 1.00 98.62 93 TYR A CA 1
ATOM 771 C C . TYR A 1 93 ? 5.927 -2.456 -8.737 1.00 98.62 93 TYR A C 1
ATOM 773 O O . TYR A 1 93 ? 5.756 -1.378 -9.294 1.00 98.62 93 TYR A O 1
ATOM 781 N N . LEU A 1 94 ? 6.935 -2.646 -7.885 1.00 98.69 94 LEU A N 1
ATOM 782 C CA . LEU A 1 94 ? 7.919 -1.610 -7.560 1.00 98.69 94 LEU A CA 1
ATOM 783 C C . LEU A 1 94 ? 8.741 -1.203 -8.790 1.00 98.69 94 LEU A C 1
ATOM 785 O O . LEU A 1 94 ? 8.969 -0.015 -9.007 1.00 98.69 94 LEU A O 1
ATOM 789 N N . LEU A 1 95 ? 9.131 -2.156 -9.643 1.00 98.44 95 LEU A N 1
ATOM 790 C CA . LEU A 1 95 ? 9.813 -1.848 -10.902 1.00 98.44 95 LEU A CA 1
ATOM 791 C C . LEU A 1 95 ? 8.925 -1.003 -11.830 1.00 98.44 95 LEU A C 1
ATOM 793 O O . LEU A 1 95 ? 9.385 -0.019 -12.409 1.00 98.44 95 LEU A O 1
ATOM 797 N N . GLN A 1 96 ? 7.649 -1.366 -11.957 1.00 98.38 96 GLN A N 1
ATOM 798 C CA . GLN A 1 96 ? 6.690 -0.632 -12.782 1.00 98.38 96 GLN A CA 1
ATOM 799 C C . GLN A 1 96 ? 6.379 0.763 -12.211 1.00 98.38 96 GLN A C 1
ATOM 801 O O . GLN A 1 96 ? 6.346 1.731 -12.970 1.00 98.38 96 GLN A O 1
ATOM 806 N N . ALA A 1 97 ? 6.214 0.890 -10.891 1.00 98.38 97 ALA A N 1
ATOM 807 C CA . ALA A 1 97 ? 6.036 2.168 -10.202 1.00 98.38 97 ALA A CA 1
ATOM 808 C C . ALA A 1 97 ? 7.260 3.077 -10.389 1.00 98.38 97 ALA A C 1
ATOM 810 O O . ALA A 1 97 ? 7.118 4.243 -10.756 1.00 98.38 97 ALA A O 1
ATOM 811 N N . GLY A 1 98 ? 8.470 2.526 -10.255 1.00 98.31 98 GLY A N 1
ATOM 812 C CA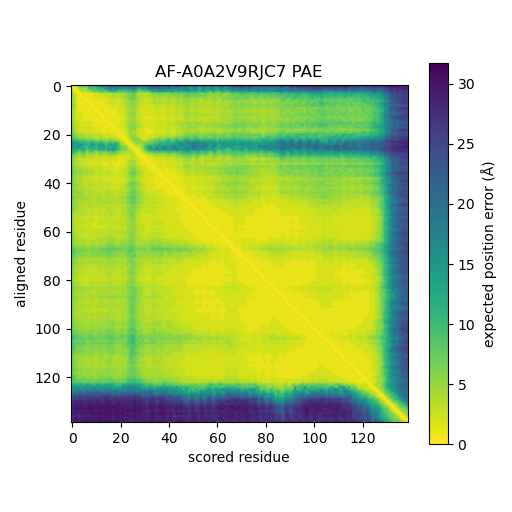 . GLY A 1 98 ? 9.714 3.244 -10.524 1.00 98.31 98 GLY A CA 1
ATOM 813 C C . GLY A 1 98 ? 9.811 3.738 -11.969 1.00 98.31 98 GLY A C 1
ATOM 814 O O . GLY A 1 98 ? 10.146 4.899 -12.208 1.00 98.31 98 GLY A O 1
ATOM 815 N N . ALA A 1 99 ? 9.445 2.895 -12.940 1.00 98.25 99 ALA A N 1
ATOM 816 C CA . ALA A 1 99 ? 9.407 3.273 -14.351 1.00 98.25 99 ALA A CA 1
ATOM 817 C C . ALA A 1 99 ? 8.364 4.370 -14.635 1.00 98.25 99 ALA A C 1
ATOM 819 O O . ALA A 1 99 ? 8.658 5.328 -15.351 1.00 98.25 99 ALA A O 1
ATOM 820 N N . LYS A 1 100 ? 7.168 4.273 -14.039 1.00 97.69 100 LYS A N 1
ATOM 821 C CA . LYS A 1 100 ? 6.100 5.280 -14.143 1.00 97.69 100 LYS A CA 1
ATOM 822 C C . LYS A 1 100 ? 6.524 6.625 -13.544 1.00 97.69 100 LYS A C 1
ATOM 824 O O . LYS A 1 100 ? 6.311 7.660 -14.174 1.00 97.69 100 LYS A O 1
ATOM 829 N N . ALA A 1 101 ? 7.171 6.620 -12.379 1.00 98.06 101 ALA A N 1
ATOM 830 C CA . ALA A 1 101 ? 7.723 7.821 -11.755 1.00 98.06 101 ALA A CA 1
ATOM 831 C C . ALA A 1 101 ? 8.822 8.457 -12.626 1.00 98.06 101 ALA A C 1
ATOM 833 O O . ALA A 1 101 ? 8.784 9.658 -12.901 1.00 98.06 101 ALA A O 1
ATOM 834 N N . ALA A 1 102 ? 9.753 7.648 -13.144 1.00 97.50 102 ALA A N 1
ATOM 835 C CA . ALA A 1 102 ? 10.813 8.113 -14.037 1.00 97.50 102 ALA A CA 1
ATOM 836 C C . ALA A 1 102 ? 10.263 8.717 -15.341 1.00 97.50 102 ALA A C 1
ATOM 838 O O . ALA A 1 102 ? 10.736 9.767 -15.772 1.00 97.50 102 ALA A O 1
ATOM 839 N N . ALA A 1 103 ? 9.224 8.117 -15.933 1.00 97.50 103 ALA A N 1
ATOM 840 C CA . ALA A 1 103 ? 8.553 8.646 -17.123 1.00 97.50 103 ALA A CA 1
ATOM 841 C C . ALA A 1 103 ? 7.906 10.025 -16.890 1.00 97.50 103 ALA A C 1
ATOM 843 O O . ALA A 1 103 ? 7.726 10.794 -17.831 1.00 97.50 103 ALA A O 1
ATOM 844 N N . ARG A 1 104 ? 7.582 10.356 -15.634 1.00 97.00 104 ARG A N 1
ATOM 845 C CA . ARG A 1 104 ? 7.057 11.664 -15.208 1.00 97.00 104 ARG A CA 1
ATOM 846 C C . ARG A 1 104 ? 8.144 12.587 -14.641 1.00 97.00 104 ARG A C 1
ATOM 848 O O . ARG A 1 104 ? 7.816 13.602 -14.033 1.00 97.00 104 ARG A O 1
ATOM 855 N N . SER A 1 105 ? 9.421 12.239 -14.819 1.00 97.88 105 SER A N 1
ATOM 856 C CA . SER A 1 105 ? 10.590 12.958 -14.287 1.00 97.88 105 SER A CA 1
ATOM 857 C C . SER A 1 105 ? 10.659 13.040 -12.754 1.00 97.88 105 SER A C 1
ATOM 859 O O . SER A 1 105 ? 11.420 13.839 -12.206 1.00 97.88 105 SER A O 1
ATOM 861 N N . ALA A 1 106 ? 9.915 12.194 -12.036 1.00 97.50 106 ALA A N 1
ATOM 862 C CA . ALA A 1 106 ? 9.967 12.074 -10.580 1.00 97.50 106 ALA A CA 1
ATOM 863 C C . ALA A 1 106 ? 11.117 11.139 -10.158 1.00 97.50 106 ALA A C 1
ATOM 865 O O . ALA A 1 106 ? 10.909 10.080 -9.571 1.00 97.50 106 ALA A O 1
ATOM 866 N N . PHE A 1 107 ? 12.358 11.505 -10.497 1.00 96.62 107 PHE A N 1
ATOM 867 C CA . PHE A 1 107 ? 13.515 10.612 -10.356 1.00 96.62 107 PHE A CA 1
ATOM 868 C C . PHE A 1 107 ? 13.805 10.195 -8.911 1.00 96.62 107 PHE A C 1
ATOM 870 O O . PHE A 1 107 ? 14.156 9.042 -8.687 1.00 96.62 107 PHE A O 1
ATOM 877 N N . THR A 1 108 ? 13.623 11.088 -7.932 1.00 98.12 108 THR A N 1
ATOM 878 C CA . THR A 1 108 ? 13.804 10.753 -6.508 1.00 98.12 108 THR A CA 1
ATOM 879 C C . THR A 1 108 ? 12.851 9.643 -6.068 1.00 98.12 108 THR A C 1
ATOM 881 O O . THR A 1 108 ? 13.265 8.700 -5.400 1.00 98.12 108 THR A O 1
ATOM 884 N N . GLU A 1 109 ? 11.589 9.724 -6.490 1.00 97.12 109 GLU A N 1
ATOM 885 C CA . GLU A 1 109 ? 10.585 8.697 -6.211 1.00 97.12 109 GLU A CA 1
ATOM 886 C C . GLU A 1 109 ? 10.897 7.404 -6.980 1.00 97.12 109 GLU A C 1
ATOM 888 O O . GLU A 1 109 ? 10.865 6.314 -6.412 1.00 97.12 109 GLU A O 1
ATOM 893 N N . GLY A 1 110 ? 11.305 7.525 -8.248 1.00 98.25 110 GLY A N 1
ATOM 894 C CA . GLY A 1 110 ? 11.737 6.392 -9.063 1.00 98.25 110 GLY A CA 1
ATOM 895 C C . GLY A 1 110 ? 12.884 5.604 -8.424 1.00 98.25 110 GLY A C 1
ATOM 896 O O . GLY A 1 110 ? 12.800 4.384 -8.302 1.00 98.25 110 GLY A O 1
ATOM 897 N N . VAL A 1 111 ? 13.926 6.295 -7.949 1.00 98.56 111 VAL A N 1
ATOM 898 C CA . VAL A 1 111 ? 15.050 5.679 -7.222 1.00 98.56 111 VAL A CA 1
ATOM 899 C C . VAL A 1 111 ? 14.562 4.959 -5.967 1.00 98.56 111 VAL A C 1
ATOM 901 O O . VAL A 1 111 ? 14.970 3.820 -5.740 1.00 98.56 111 VAL A O 1
ATOM 904 N N . ALA A 1 112 ? 13.665 5.572 -5.190 1.00 98.44 112 ALA A N 1
ATOM 905 C CA . ALA A 1 112 ? 13.117 4.954 -3.985 1.00 98.44 112 ALA A CA 1
ATOM 906 C C . ALA A 1 112 ? 12.348 3.657 -4.295 1.00 98.44 112 ALA A C 1
ATOM 908 O O . AL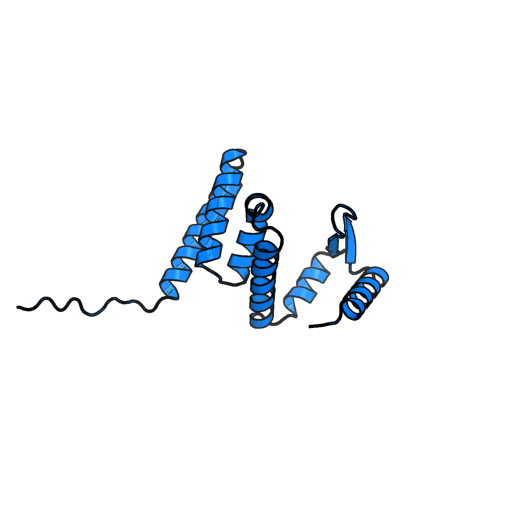A A 1 112 ? 12.500 2.668 -3.576 1.00 98.44 112 ALA A O 1
ATOM 909 N N . TYR A 1 113 ? 11.562 3.620 -5.376 1.00 98.62 113 TYR A N 1
ATOM 910 C CA . TYR A 1 113 ? 10.887 2.393 -5.804 1.00 98.62 113 TYR A CA 1
ATOM 911 C C . TYR A 1 113 ? 11.869 1.322 -6.284 1.00 98.62 113 TYR A C 1
ATOM 913 O O . TYR A 1 113 ? 11.731 0.158 -5.911 1.00 98.62 113 TYR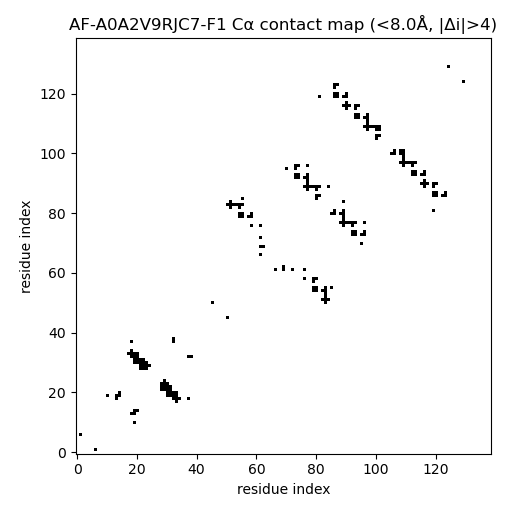 A O 1
ATOM 921 N N . PHE A 1 114 ? 12.890 1.684 -7.066 1.00 98.56 114 PHE A N 1
ATOM 922 C CA . PHE A 1 114 ? 13.887 0.715 -7.528 1.00 98.56 114 PHE A CA 1
ATOM 923 C C . PHE A 1 114 ? 14.718 0.132 -6.377 1.00 98.56 114 PHE A C 1
ATOM 925 O O . PHE A 1 114 ? 15.019 -1.060 -6.390 1.00 98.56 114 PHE A O 1
ATOM 932 N N . GLN A 1 115 ? 15.048 0.932 -5.359 1.00 98.50 115 GLN A N 1
ATOM 933 C CA . GLN A 1 115 ? 15.714 0.448 -4.145 1.00 98.50 115 GLN A CA 1
ATOM 934 C C . GLN A 1 115 ? 14.848 -0.574 -3.402 1.00 98.50 115 GLN A C 1
ATOM 936 O O . GLN A 1 115 ? 15.309 -1.679 -3.122 1.00 98.50 115 GLN A O 1
ATOM 941 N N . GLN A 1 116 ? 13.570 -0.261 -3.187 1.00 98.38 116 GLN A N 1
ATOM 942 C CA . GLN A 1 116 ? 12.621 -1.205 -2.594 1.00 98.38 116 GLN A CA 1
ATOM 943 C C . GL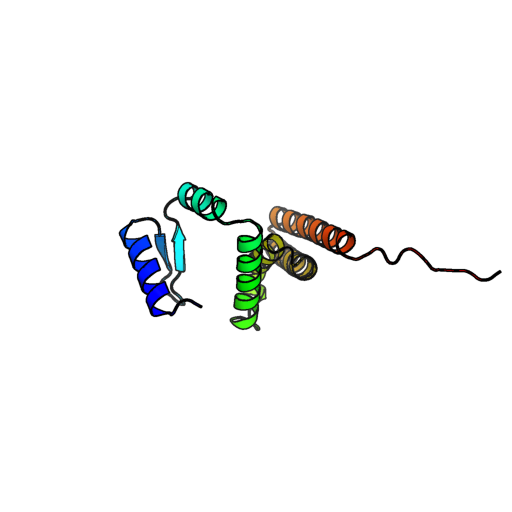N A 1 116 ? 12.462 -2.476 -3.449 1.00 98.38 116 GLN A C 1
ATOM 945 O O . GLN A 1 116 ? 12.319 -3.572 -2.908 1.00 98.38 116 GLN A O 1
ATOM 950 N N . ALA A 1 117 ? 12.510 -2.373 -4.785 1.00 98.31 117 ALA A N 1
ATOM 951 C CA . ALA A 1 117 ? 12.432 -3.540 -5.667 1.00 98.31 117 ALA A CA 1
ATOM 952 C C . ALA A 1 117 ? 13.627 -4.486 -5.460 1.00 98.31 117 ALA A C 1
ATOM 954 O O . ALA A 1 117 ? 13.449 -5.704 -5.406 1.00 98.31 117 ALA A O 1
ATOM 955 N N . LEU A 1 118 ? 14.836 -3.936 -5.304 1.00 97.94 118 LEU A N 1
ATOM 956 C CA . LEU A 1 118 ? 16.038 -4.712 -4.984 1.00 97.94 118 LEU A CA 1
ATOM 957 C C . LEU A 1 118 ? 15.920 -5.394 -3.616 1.00 97.94 118 LEU A C 1
ATOM 959 O O . LEU A 1 118 ? 16.258 -6.570 -3.485 1.00 97.94 118 LEU A O 1
ATOM 963 N N . GLU A 1 119 ? 15.399 -4.690 -2.610 1.00 97.38 119 GLU A N 1
ATOM 964 C CA . GLU A 1 119 ? 15.134 -5.264 -1.287 1.00 97.38 119 GLU A CA 1
ATOM 965 C C . GLU A 1 119 ? 14.141 -6.430 -1.366 1.00 97.38 119 GLU A C 1
ATOM 967 O O . GLU A 1 119 ? 14.418 -7.508 -0.840 1.00 97.38 119 GLU A O 1
ATOM 972 N N . ALA A 1 120 ? 13.029 -6.267 -2.089 1.00 97.06 120 ALA A N 1
ATOM 973 C CA . ALA A 1 120 ? 12.043 -7.326 -2.288 1.00 97.06 120 ALA A CA 1
ATOM 974 C C . ALA A 1 120 ? 12.647 -8.557 -2.989 1.00 97.06 120 ALA A C 1
ATOM 976 O O . ALA A 1 120 ? 12.396 -9.694 -2.585 1.00 97.06 120 ALA A O 1
ATOM 977 N N . LEU A 1 121 ? 13.499 -8.358 -4.001 1.00 95.88 121 LEU A N 1
ATOM 978 C CA . LEU A 1 121 ? 14.210 -9.459 -4.657 1.00 95.88 121 LEU A CA 1
ATOM 979 C C . LEU A 1 121 ? 15.143 -10.194 -3.686 1.00 95.88 121 LEU A C 1
ATOM 981 O O . LEU A 1 121 ? 15.147 -11.426 -3.667 1.00 95.88 121 LEU A O 1
ATOM 985 N N . ASN A 1 122 ? 15.873 -9.473 -2.834 1.00 95.00 122 ASN A N 1
ATOM 986 C CA . ASN A 1 122 ? 16.718 -10.087 -1.809 1.00 95.00 122 ASN A CA 1
ATOM 987 C C . ASN A 1 122 ? 15.894 -10.929 -0.821 1.00 95.00 122 ASN A C 1
ATOM 989 O O . ASN A 1 122 ? 16.265 -12.065 -0.523 1.00 95.00 122 ASN A O 1
ATOM 993 N N . GLN A 1 123 ? 14.737 -10.431 -0.374 1.00 93.31 123 GLN A N 1
ATOM 994 C CA . GLN A 1 123 ? 13.837 -11.182 0.511 1.00 93.31 123 GLN A CA 1
ATOM 995 C C . GLN A 1 123 ? 13.282 -12.450 -0.152 1.00 93.31 123 GLN A C 1
ATOM 997 O O . GLN A 1 123 ? 13.206 -13.511 0.476 1.00 93.31 123 GLN A O 1
ATOM 1002 N N . ARG A 1 124 ? 12.960 -12.388 -1.452 1.00 87.56 124 ARG A N 1
ATOM 1003 C CA . ARG A 1 124 ? 12.577 -13.568 -2.245 1.00 87.56 124 ARG A CA 1
ATOM 1004 C C . ARG A 1 124 ? 13.688 -14.620 -2.265 1.00 87.56 124 ARG A C 1
ATOM 1006 O O . ARG A 1 124 ? 13.387 -15.809 -2.165 1.00 87.56 124 ARG A O 1
ATOM 1013 N N . HIS A 1 125 ? 14.948 -14.206 -2.399 1.00 77.81 125 HIS A N 1
ATOM 1014 C CA . HIS A 1 125 ? 16.091 -15.122 -2.380 1.00 77.81 125 HIS A CA 1
ATOM 1015 C C . HIS A 1 125 ? 16.285 -15.785 -1.012 1.00 77.81 125 HIS A C 1
ATOM 1017 O O . HIS A 1 125 ? 16.507 -16.990 -0.974 1.00 77.81 125 HIS A O 1
ATOM 1023 N N . LEU A 1 126 ? 16.133 -15.039 0.087 1.00 75.38 126 LEU A N 1
ATOM 1024 C CA . LEU A 1 126 ? 16.206 -15.577 1.453 1.00 75.38 126 LEU A CA 1
ATOM 1025 C C . LEU A 1 126 ? 15.062 -16.551 1.777 1.00 75.38 126 LEU A C 1
ATOM 1027 O O . LEU A 1 126 ? 15.237 -17.476 2.563 1.00 75.38 126 LEU A O 1
ATOM 1031 N N . SER A 1 127 ? 13.896 -16.350 1.161 1.00 69.31 127 SER A N 1
ATOM 1032 C CA . SER A 1 127 ? 12.706 -17.183 1.380 1.00 69.31 127 SER A CA 1
ATOM 1033 C C . SER A 1 127 ? 12.697 -18.469 0.541 1.00 69.31 127 SER A C 1
ATOM 1035 O O . SER A 1 127 ? 11.919 -19.381 0.822 1.00 69.31 127 SER A O 1
ATOM 1037 N N . ARG A 1 128 ? 13.537 -18.571 -0.500 1.00 63.06 128 ARG A N 1
ATOM 1038 C CA . ARG A 1 128 ? 13.726 -19.816 -1.257 1.00 63.06 128 ARG A CA 1
ATOM 1039 C C . ARG A 1 128 ? 14.788 -20.659 -0.546 1.00 63.06 128 ARG A C 1
ATOM 1041 O O . ARG A 1 128 ? 15.871 -20.134 -0.301 1.00 63.06 128 ARG A O 1
ATOM 1048 N N . PRO A 1 129 ? 14.552 -21.956 -0.267 1.00 54.12 129 PRO A N 1
ATOM 1049 C CA . PRO A 1 129 ? 15.627 -22.820 0.197 1.00 54.12 129 PRO A CA 1
ATOM 1050 C C . PRO A 1 129 ? 16.747 -22.774 -0.844 1.00 54.12 129 PRO A C 1
ATOM 1052 O O . PRO A 1 129 ? 16.515 -22.990 -2.036 1.00 54.12 129 PRO A O 1
ATOM 1055 N N . SER A 1 130 ? 17.947 -22.414 -0.401 1.00 51.34 130 SER A N 1
ATOM 1056 C CA . SER A 1 130 ? 19.135 -22.353 -1.238 1.00 51.34 130 SER A CA 1
ATOM 1057 C C . SER A 1 130 ? 19.397 -23.738 -1.822 1.00 51.34 130 SER A C 1
ATOM 1059 O O . SER A 1 130 ? 19.946 -24.602 -1.147 1.00 51.34 130 SER A O 1
ATOM 1061 N N . THR A 1 131 ? 19.030 -23.966 -3.083 1.00 52.88 131 THR A N 1
ATOM 1062 C CA . THR A 1 131 ? 19.498 -25.111 -3.881 1.00 52.88 131 THR A CA 1
ATOM 1063 C C . THR A 1 131 ? 20.968 -24.916 -4.261 1.00 52.88 131 THR A C 1
ATOM 1065 O O . THR A 1 131 ? 21.326 -24.881 -5.434 1.00 52.88 131 THR A O 1
ATOM 1068 N N . PHE A 1 132 ? 21.816 -24.742 -3.251 1.00 54.34 132 PHE A N 1
ATOM 1069 C CA . PHE A 1 132 ? 23.268 -24.723 -3.354 1.00 54.34 132 PHE A CA 1
ATOM 1070 C C . PHE A 1 132 ? 23.827 -25.940 -2.619 1.00 54.34 132 PHE A C 1
ATOM 1072 O O . PHE A 1 132 ? 24.526 -25.805 -1.629 1.00 54.34 132 PHE A O 1
ATOM 1079 N N . GLU A 1 133 ? 23.498 -27.137 -3.098 1.00 51.22 133 GLU A N 1
ATOM 1080 C CA . GLU A 1 133 ? 24.322 -28.330 -2.890 1.00 51.22 133 GLU A CA 1
ATOM 1081 C C . GLU A 1 133 ? 23.860 -29.425 -3.855 1.00 51.22 133 GLU A C 1
ATOM 1083 O O . GLU A 1 133 ? 22.666 -29.704 -3.941 1.00 51.22 133 GLU A O 1
ATOM 1088 N N . SER A 1 134 ? 24.819 -30.033 -4.564 1.00 44.72 134 SER A N 1
ATOM 1089 C CA . SER A 1 134 ? 24.706 -31.138 -5.545 1.00 44.72 134 SER A CA 1
ATOM 1090 C C . SER A 1 134 ? 25.005 -30.767 -7.005 1.00 44.72 134 SER A C 1
ATOM 1092 O O . SER A 1 134 ? 24.333 -31.231 -7.921 1.00 44.72 134 SER A O 1
ATOM 1094 N N . ILE A 1 135 ? 26.078 -30.012 -7.261 1.00 52.34 135 ILE A N 1
ATOM 1095 C CA . ILE A 1 135 ? 26.896 -30.318 -8.447 1.00 52.34 135 ILE A CA 1
ATOM 1096 C C . ILE A 1 135 ? 27.994 -31.265 -7.960 1.00 52.34 135 ILE A C 1
ATOM 1098 O O . ILE A 1 135 ? 29.112 -30.851 -7.667 1.00 52.34 135 ILE A O 1
ATOM 1102 N N . SER A 1 136 ? 27.653 -32.547 -7.814 1.00 49.00 136 SER A N 1
ATOM 1103 C CA . SER A 1 136 ? 28.671 -33.595 -7.818 1.00 49.00 136 SER A CA 1
ATOM 1104 C C . SER A 1 136 ? 29.232 -33.647 -9.232 1.00 49.00 136 SER A C 1
ATOM 1106 O O . SER A 1 136 ? 28.579 -34.148 -10.142 1.00 49.00 136 SER A O 1
ATOM 1108 N N . VAL A 1 137 ? 30.423 -33.085 -9.422 1.00 47.62 137 VAL A N 1
ATOM 1109 C CA . VAL A 1 137 ? 31.244 -33.370 -10.598 1.00 47.62 137 VAL A CA 1
ATOM 1110 C C . VAL A 1 137 ? 31.817 -34.775 -10.381 1.00 47.62 137 VAL A C 1
ATOM 1112 O O . VAL A 1 137 ? 32.556 -34.958 -9.411 1.00 47.62 137 VAL A O 1
ATOM 1115 N N . PRO A 1 138 ? 31.452 -35.785 -11.189 1.00 52.09 138 PRO A N 1
ATOM 1116 C CA . PRO A 1 138 ? 32.087 -37.088 -11.086 1.00 52.09 138 PRO A CA 1
ATOM 1117 C C . PRO A 1 138 ? 33.536 -36.978 -11.581 1.00 52.09 138 PRO A C 1
ATOM 1119 O O . PRO A 1 138 ? 33.786 -36.386 -12.633 1.00 52.09 138 PRO A O 1
ATOM 1122 N N . LEU A 1 139 ? 34.461 -37.509 -10.774 1.00 52.53 139 LEU A N 1
ATOM 1123 C CA . LEU A 1 139 ? 35.846 -37.808 -11.156 1.00 52.53 139 LEU A CA 1
ATOM 1124 C C . LEU A 1 139 ? 35.887 -38.839 -12.288 1.00 52.53 139 LEU A C 1
ATOM 1126 O O . LEU A 1 139 ? 35.062 -39.781 -12.243 1.00 52.53 139 LEU A O 1
#

Nearest PDB structures (foldseek):
  2n8i-assembly1_A  TM=5.528E-01  e=3.119E-01  synthetic construct
  8j07-assembly1_d3  TM=5.736E-01  e=1.512E+00  Homo sapiens
  4i1a-assembly3_A  TM=5.775E-01  e=2.973E+00  Bacillus subtilis subsp. subtilis str. 168
  3ro3-assembly1_A  TM=5.472E-01  e=8.677E+00  Mus musculus
  8gab-assembly2_C  TM=3.129E-01  e=2.373E+00  synthetic construct

pLDDT: mean 89.7, std 14.15, range [44.72, 98.69]

Mean predicted aligned error: 7.24 Å

Secondary structure (DSSP, 8-state):
---HHHHHHHHHHHHHTTSEEEEE-SSS-EEEES-HHHHHHHHHHS-HHHHHHHHHHHHHHHHHH-TT-TTTSHHHHHHHHHHTT-HHHHHHHHHHHHHHHHHTT-HHHHHHHHHHHHHHHHHHHHHS-----------

Foldseek 3Di:
DDDPVVVVVVVVVCVVVQQWDFPDPPPHTDIDGPDPVSVVVVVVPDDLQVLLVVLVVVLVVCCVVCVPNCLVCLVVNLVSCVSNLVLVSNLVSLQSQLVVCVVVVVNVSSVVSNVVSVVSVVSVVVPDPPPPDDPPPDD

Solvent-accessible surface area (backbone atoms only — not comparable to full-atom values): 7661 Å² total; per-residue (Å²): 132,81,53,73,66,57,52,53,50,50,54,52,52,37,37,77,70,58,47,33,45,78,78,38,77,68,98,53,78,38,77,43,63,67,41,71,66,58,48,51,53,59,60,62,70,48,53,68,71,59,50,22,54,51,25,44,53,49,38,54,46,50,53,70,76,31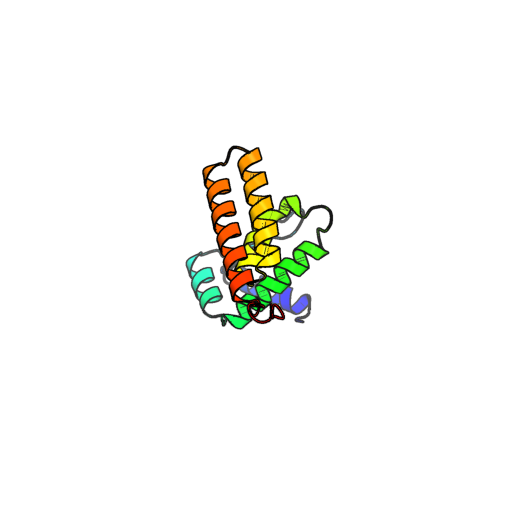,68,95,46,48,81,83,44,21,60,60,40,18,52,27,20,50,66,34,65,39,23,71,60,13,23,53,26,17,45,52,33,13,50,55,28,42,76,70,68,37,48,74,60,13,50,55,26,44,53,52,17,53,53,25,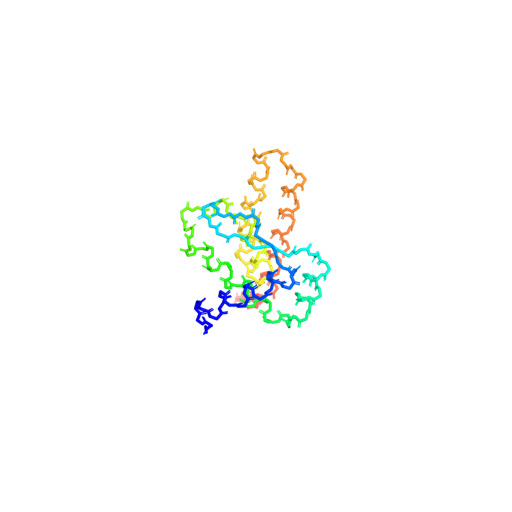47,51,52,44,57,73,71,42,84,79,88,79,79,81,86,77,76,83,129

Radius of gyration: 19.56 Å; Cα contacts (8 Å, |Δi|>4): 124; chains: 1; bounding box: 61×51×35 Å

Sequence (139 aa):
DESEEELRHGLTQLQSAEFLYETSLFPEIEYTFKHALTHEVSYGSVLQERRRVLHVRIVEAIERLYPDRLSEHVEMLAHHASRSELWEKAATYLLQAGAKAAARSAFTEGVAYFQQALEALNQRHLSRPSTFESISVPL